Protein AF-A0A9Q7ABR0-F1 (afdb_monomer)

pLDDT: mean 86.95, std 14.8, range [49.41, 98.44]

Secondary structure (DSSP, 8-state):
-HHHHHHHHHHHTT-------PPPPPEEE---EEEEETTS-EEEEEEEEETTSS-EEEEEEETTEEEEEEEE--SSSEEEE-SSSEEEEEETTEEEEEEE-TTS-EEEEEEEEE--

InterPro domains:
  IPR018660 C-type lysozyme inhibitor [PF09864] (35-105)
  IPR036328 C-type lysozyme inhibitor superfamily [G3DSA:2.40.128.200] (30-114)
  IPR036328 C-type lysozyme inhibitor superfamily [SSF141488] (31-106)

Structure (mmCIF, N/CA/C/O backbone):
data_AF-A0A9Q7ABR0-F1
#
_entry.id   AF-A0A9Q7ABR0-F1
#
loop_
_atom_site.group_PDB
_atom_site.id
_atom_site.type_symbol
_atom_site.label_atom_id
_atom_site.label_alt_id
_atom_site.label_comp_id
_atom_site.label_asym_id
_atom_site.label_entity_id
_atom_site.label_seq_id
_atom_site.pdbx_PDB_ins_code
_atom_site.Cartn_x
_atom_site.Cartn_y
_atom_site.Cartn_z
_atom_site.occupancy
_atom_site.B_iso_or_equiv
_atom_site.auth_seq_id
_atom_site.auth_comp_id
_atom_site.auth_asym_id
_atom_site.auth_atom_id
_atom_site.pdbx_PDB_model_num
ATOM 1 N N . MET A 1 1 ? 54.822 35.575 4.581 1.00 54.91 1 MET A N 1
ATOM 2 C CA . MET A 1 1 ? 53.498 35.157 5.098 1.00 54.91 1 MET A CA 1
ATOM 3 C C . MET A 1 1 ? 52.339 35.405 4.124 1.00 54.91 1 MET A C 1
ATOM 5 O O . MET A 1 1 ? 51.399 34.632 4.157 1.00 54.91 1 MET A O 1
ATOM 9 N N . GLY A 1 2 ? 52.396 36.408 3.230 1.00 52.84 2 GLY A N 1
ATOM 10 C CA . GLY A 1 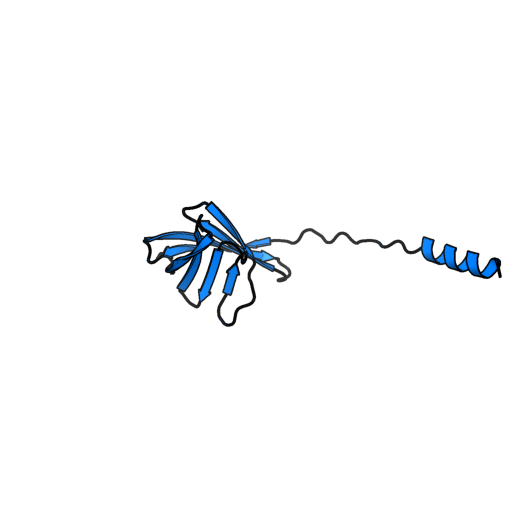2 ? 51.311 36.679 2.264 1.00 52.84 2 GLY A CA 1
ATOM 11 C C . GLY A 1 2 ? 51.236 35.745 1.043 1.00 52.84 2 GLY A C 1
ATOM 12 O O . GLY A 1 2 ? 50.145 35.457 0.570 1.00 52.84 2 GLY A O 1
ATOM 13 N N . LEU A 1 3 ? 52.367 35.211 0.561 1.00 50.31 3 LEU A N 1
ATOM 14 C CA . LEU A 1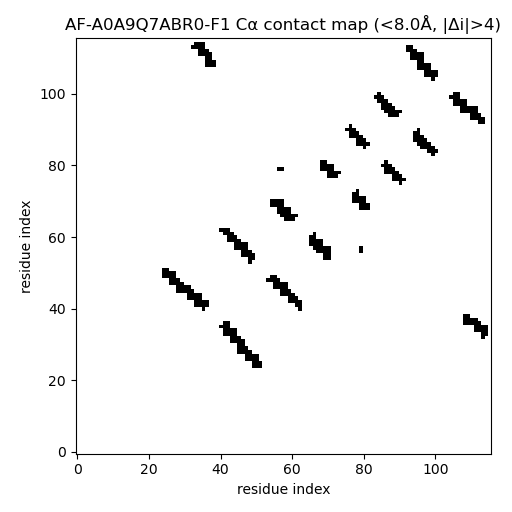 3 ? 52.402 34.384 -0.661 1.00 50.31 3 LEU A CA 1
ATOM 15 C C . LEU A 1 3 ? 51.795 32.975 -0.471 1.00 50.31 3 LEU A C 1
ATOM 17 O O . LEU A 1 3 ? 51.198 32.424 -1.389 1.00 50.31 3 LEU A O 1
ATOM 21 N N . VAL A 1 4 ? 51.909 32.409 0.738 1.00 55.03 4 VAL A N 1
ATOM 22 C CA . VAL A 1 4 ? 51.372 31.075 1.084 1.00 55.03 4 VAL A CA 1
ATOM 23 C C . VAL A 1 4 ? 49.840 31.098 1.180 1.00 55.03 4 VAL A C 1
ATOM 25 O O . VAL A 1 4 ? 49.186 30.116 0.843 1.00 55.03 4 VAL A O 1
ATOM 28 N N . LEU A 1 5 ? 49.256 32.241 1.563 1.00 49.41 5 LEU A N 1
ATOM 29 C CA . LEU A 1 5 ? 47.804 32.408 1.676 1.00 49.41 5 LEU A CA 1
ATOM 30 C C . LEU A 1 5 ? 47.111 32.491 0.302 1.00 49.41 5 LEU A C 1
ATOM 32 O O . LEU A 1 5 ? 45.990 32.017 0.146 1.00 49.41 5 LEU A O 1
ATOM 36 N N . ILE A 1 6 ? 47.786 33.057 -0.705 1.00 54.50 6 ILE A N 1
ATOM 37 C CA . ILE A 1 6 ? 47.234 33.227 -2.061 1.00 54.50 6 ILE A CA 1
ATOM 38 C C . ILE A 1 6 ? 47.203 31.887 -2.818 1.00 54.50 6 ILE A C 1
ATOM 40 O O . ILE A 1 6 ? 46.243 31.609 -3.532 1.00 54.50 6 ILE A O 1
ATOM 44 N N . LEU A 1 7 ? 48.192 31.011 -2.607 1.00 53.91 7 LEU A N 1
ATOM 45 C CA . LEU A 1 7 ? 48.220 29.675 -3.219 1.00 53.91 7 LEU A CA 1
ATOM 46 C C . LEU A 1 7 ? 47.112 28.747 -2.686 1.00 53.91 7 LEU A C 1
ATOM 48 O O . LEU A 1 7 ? 46.560 27.959 -3.451 1.00 53.91 7 LEU A O 1
ATOM 52 N N . ALA A 1 8 ? 46.728 28.878 -1.411 1.00 54.69 8 ALA A N 1
ATOM 53 C CA . ALA A 1 8 ? 45.635 28.099 -0.822 1.00 54.69 8 ALA A CA 1
ATOM 54 C C . ALA A 1 8 ? 44.247 28.494 -1.370 1.00 54.69 8 ALA A C 1
ATOM 56 O O . ALA A 1 8 ? 43.370 27.644 -1.508 1.00 54.69 8 ALA A O 1
ATOM 57 N N . LEU A 1 9 ? 44.054 29.767 -1.738 1.00 54.25 9 LEU A N 1
ATOM 58 C CA . LEU A 1 9 ? 42.790 30.267 -2.294 1.00 54.25 9 LEU A CA 1
ATOM 59 C C . LEU A 1 9 ? 42.586 29.877 -3.768 1.00 54.25 9 LEU A C 1
ATOM 61 O O . LEU A 1 9 ? 41.453 29.662 -4.191 1.00 54.25 9 LEU A O 1
ATOM 65 N N . ILE A 1 10 ? 43.664 29.721 -4.543 1.00 55.78 10 ILE A N 1
ATOM 66 C CA . ILE A 1 10 ? 43.587 29.307 -5.956 1.00 55.78 10 ILE A CA 1
ATOM 67 C C . ILE A 1 10 ? 43.218 27.817 -6.082 1.00 55.78 10 ILE A C 1
ATOM 69 O O . ILE A 1 10 ? 42.506 27.437 -7.011 1.00 55.78 10 ILE A O 1
ATOM 73 N N . GLY A 1 11 ? 43.617 26.978 -5.117 1.00 54.78 11 GLY A N 1
ATOM 74 C CA . GLY A 1 11 ? 43.260 25.553 -5.093 1.00 54.78 11 GLY A CA 1
ATOM 75 C C . GLY A 1 11 ? 41.761 25.282 -4.903 1.00 54.78 11 GLY A C 1
ATOM 76 O O . GLY A 1 11 ? 41.247 24.299 -5.432 1.00 54.78 11 GLY A O 1
ATOM 77 N N . LEU A 1 12 ? 41.036 26.173 -4.215 1.00 55.19 12 LEU A N 1
ATOM 78 C CA . LEU A 1 12 ? 39.599 26.013 -3.953 1.00 55.19 12 LEU A CA 1
ATOM 79 C C . LEU A 1 12 ? 38.712 26.368 -5.162 1.00 55.19 12 LEU A C 1
ATOM 81 O O . LEU A 1 12 ? 37.571 25.924 -5.237 1.00 55.19 12 LEU A O 1
ATOM 85 N N . ALA A 1 13 ? 39.224 27.147 -6.121 1.00 57.78 13 ALA A N 1
ATOM 86 C CA . ALA A 1 13 ? 38.446 27.646 -7.259 1.00 57.78 13 ALA A CA 1
ATOM 87 C C . ALA A 1 13 ? 38.332 26.654 -8.437 1.00 57.78 13 ALA A C 1
ATOM 89 O O . ALA A 1 13 ? 37.591 26.913 -9.386 1.00 57.78 13 ALA A O 1
ATOM 90 N N . LEU A 1 14 ? 39.049 25.523 -8.396 1.00 56.25 14 LEU A N 1
ATOM 91 C CA . LEU A 1 14 ? 39.057 24.518 -9.471 1.00 56.25 14 LEU A CA 1
ATOM 92 C C . LEU A 1 14 ? 38.271 23.243 -9.145 1.00 56.25 14 LEU A C 1
ATOM 94 O O . LEU A 1 14 ? 38.123 22.386 -10.016 1.00 56.25 14 LEU A O 1
ATOM 98 N N . PHE A 1 15 ? 37.707 23.122 -7.940 1.00 58.88 15 PHE A N 1
ATOM 99 C CA . PHE A 1 15 ? 36.814 22.013 -7.607 1.00 58.88 15 PHE A CA 1
ATOM 100 C C . PHE A 1 15 ? 35.427 22.263 -8.217 1.00 58.88 15 PHE A C 1
ATOM 102 O O . PHE A 1 15 ? 34.468 22.653 -7.555 1.00 58.88 15 PHE A O 1
ATOM 109 N N . ARG A 1 16 ? 35.320 22.061 -9.533 1.00 65.75 16 ARG A N 1
ATOM 110 C CA . ARG A 1 16 ? 34.033 21.886 -10.208 1.00 65.75 16 ARG A CA 1
ATOM 111 C C . ARG A 1 16 ? 33.446 20.569 -9.705 1.00 65.75 16 ARG A C 1
ATOM 113 O O . ARG A 1 16 ? 33.741 19.513 -10.253 1.00 65.75 16 ARG A O 1
ATOM 120 N N . VAL A 1 17 ? 32.631 20.625 -8.653 1.00 66.75 17 VAL A N 1
ATOM 121 C CA . VAL A 1 17 ? 31.711 19.532 -8.328 1.00 66.75 17 VAL A CA 1
ATOM 122 C C . VAL A 1 17 ? 30.741 19.433 -9.500 1.00 66.75 17 VAL A C 1
ATOM 124 O O . VAL A 1 17 ? 29.815 20.229 -9.642 1.00 66.75 17 VAL A O 1
ATOM 127 N N . THR A 1 18 ? 30.996 18.494 -10.403 1.00 67.25 18 THR A N 1
ATOM 128 C CA . THR A 1 18 ? 29.986 18.053 -11.353 1.00 67.25 18 THR A CA 1
ATOM 129 C C . THR A 1 18 ? 29.036 17.160 -10.573 1.00 67.25 18 THR A C 1
ATOM 131 O O . THR A 1 18 ? 29.323 15.982 -10.368 1.00 67.25 18 THR A O 1
ATOM 134 N N . VAL A 1 19 ? 27.924 17.725 -10.097 1.00 67.25 19 VAL A N 1
ATOM 135 C CA . VAL A 1 19 ? 26.750 16.910 -9.770 1.00 67.25 19 VAL A CA 1
ATOM 136 C C . VAL A 1 19 ? 26.319 16.279 -11.089 1.00 67.25 19 VAL A C 1
ATOM 138 O O . VAL A 1 19 ? 25.739 16.944 -11.947 1.00 67.25 19 VAL A O 1
ATOM 141 N N . GLY A 1 20 ? 26.712 15.024 -11.302 1.00 62.06 20 GLY A N 1
ATOM 142 C CA . GLY A 1 20 ? 26.148 14.215 -12.369 1.00 62.06 20 GLY A CA 1
ATOM 143 C C . GLY A 1 20 ? 24.671 14.049 -12.057 1.00 62.06 20 GLY A C 1
ATOM 144 O O . GLY A 1 20 ? 24.330 13.496 -11.019 1.00 62.06 20 GLY A O 1
ATOM 145 N N . GLY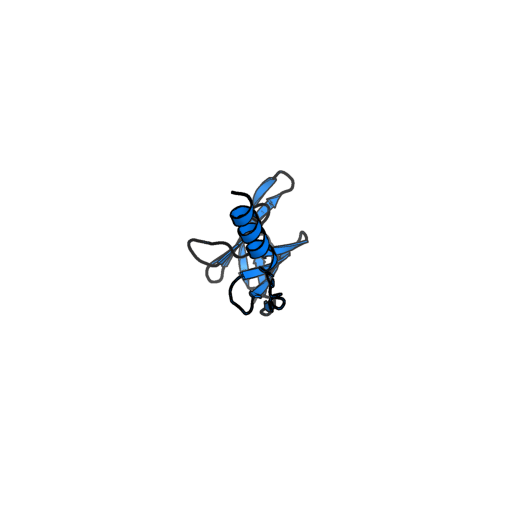 A 1 21 ? 23.798 14.599 -12.900 1.00 61.56 21 GLY A N 1
ATOM 146 C CA . GLY A 1 21 ? 22.370 14.347 -12.782 1.00 61.56 21 GLY A CA 1
ATOM 147 C C . GLY A 1 21 ? 22.124 12.869 -13.050 1.00 61.56 21 GLY A C 1
ATOM 148 O O . GLY A 1 21 ? 22.269 12.425 -14.188 1.00 61.56 21 GLY A O 1
ATOM 149 N N . GLU A 1 22 ? 21.806 12.105 -12.009 1.00 69.31 22 GLU A N 1
ATOM 150 C CA . GLU A 1 22 ? 21.305 10.744 -12.172 1.00 69.31 22 GLU A CA 1
ATOM 151 C C . GLU A 1 22 ? 20.022 10.790 -13.008 1.00 69.31 22 GLU A C 1
ATOM 153 O O . GLU A 1 22 ? 19.168 11.667 -12.836 1.00 69.31 22 GLU A O 1
ATOM 158 N N . ALA A 1 23 ? 19.917 9.877 -13.978 1.00 77.31 23 ALA A N 1
ATOM 159 C CA . ALA A 1 23 ? 18.694 9.714 -14.749 1.00 77.31 23 ALA A CA 1
ATOM 160 C C . ALA A 1 23 ? 17.522 9.456 -13.784 1.00 77.31 23 ALA A C 1
ATOM 162 O O . ALA A 1 23 ? 17.722 8.801 -12.757 1.00 77.31 23 ALA A O 1
ATOM 163 N N . PRO A 1 24 ? 16.306 9.950 -14.084 1.00 81.69 24 PRO A N 1
ATOM 164 C CA . PRO A 1 24 ? 15.164 9.724 -13.213 1.00 81.69 24 PRO A CA 1
ATOM 165 C C . PRO A 1 24 ? 14.960 8.217 -12.997 1.00 81.69 24 PRO A C 1
ATOM 167 O O . PRO A 1 24 ? 15.077 7.439 -13.953 1.00 81.69 24 PRO A O 1
ATOM 170 N N . PRO A 1 25 ? 14.658 7.791 -11.760 1.00 85.44 25 PRO A N 1
ATOM 171 C CA . PRO A 1 25 ? 14.532 6.380 -11.452 1.00 85.44 25 PRO A CA 1
ATOM 172 C C . PRO A 1 25 ? 13.370 5.776 -12.245 1.00 85.44 25 PRO A C 1
ATOM 174 O O . PRO A 1 25 ? 12.281 6.347 -12.342 1.00 85.44 25 PRO A O 1
ATOM 177 N N . THR A 1 26 ? 13.608 4.609 -12.839 1.00 94.94 26 THR A N 1
ATOM 178 C CA . THR A 1 26 ? 12.579 3.882 -13.590 1.00 94.94 26 THR A CA 1
ATOM 179 C C . THR A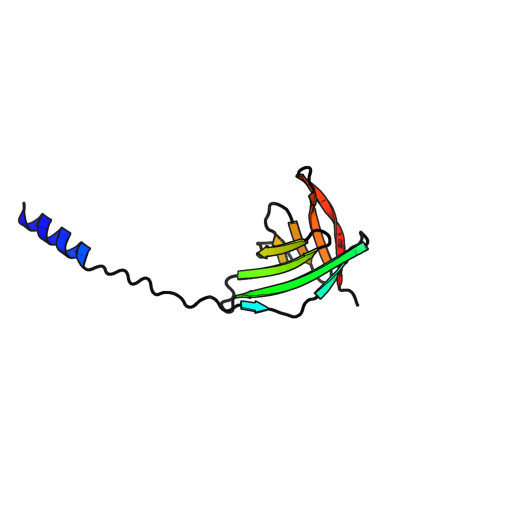 1 26 ? 11.685 3.123 -12.618 1.00 94.94 26 THR A C 1
ATOM 181 O O . THR A 1 26 ? 12.179 2.363 -11.788 1.00 94.94 26 THR A O 1
ATOM 184 N N . VAL A 1 27 ? 10.370 3.308 -12.731 1.00 95.44 27 VAL A N 1
ATOM 185 C CA . VAL A 1 27 ? 9.373 2.623 -11.900 1.00 95.44 27 VAL A CA 1
ATOM 186 C C . VAL A 1 27 ? 8.858 1.385 -12.629 1.00 95.44 27 VAL A C 1
ATOM 188 O O . VAL A 1 27 ? 8.442 1.458 -13.784 1.00 95.44 27 VAL A O 1
ATOM 191 N N . THR A 1 28 ? 8.833 0.260 -11.927 1.00 95.81 28 THR A N 1
ATOM 192 C CA . THR A 1 28 ? 8.191 -0.990 -12.348 1.00 95.81 28 THR A CA 1
ATOM 193 C C . THR A 1 28 ? 6.991 -1.265 -11.446 1.00 95.81 28 THR A C 1
ATOM 195 O O . THR A 1 28 ? 6.990 -0.871 -10.280 1.00 95.81 28 THR A O 1
ATOM 198 N N . GLY A 1 29 ? 5.943 -1.905 -11.965 1.00 95.38 29 GLY A N 1
ATOM 199 C CA . GLY A 1 29 ? 4.751 -2.220 -11.178 1.00 95.38 29 GLY A CA 1
ATOM 200 C C . GLY A 1 29 ? 3.980 -3.407 -11.732 1.00 95.38 29 GLY A C 1
ATOM 201 O O . GLY A 1 29 ? 3.978 -3.633 -12.941 1.00 95.38 29 GLY A O 1
ATOM 202 N N . GLY A 1 30 ? 3.340 -4.153 -10.833 1.00 95.19 30 GLY A N 1
ATOM 203 C CA . GLY A 1 30 ? 2.506 -5.308 -11.175 1.00 95.19 30 GLY A CA 1
ATOM 204 C C . GLY A 1 30 ? 1.086 -4.92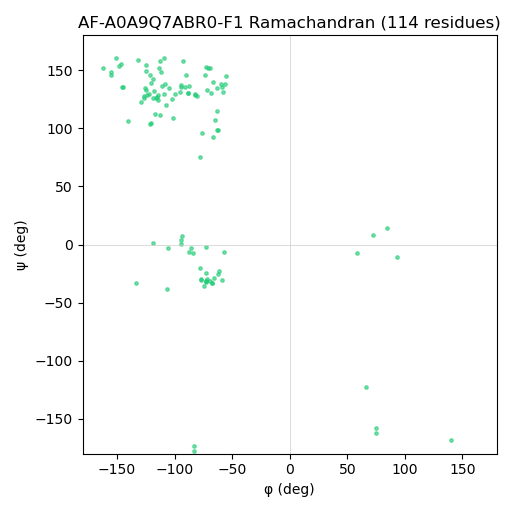3 -11.583 1.00 95.19 30 GLY A C 1
ATOM 205 O O . GLY A 1 30 ? 0.757 -3.739 -11.702 1.00 95.19 30 GLY A O 1
ATOM 206 N N . ASP A 1 31 ? 0.231 -5.922 -11.769 1.00 96.81 31 ASP A N 1
ATOM 207 C CA . ASP A 1 31 ? -1.209 -5.726 -11.934 1.00 96.81 31 ASP A CA 1
ATOM 208 C C . ASP A 1 31 ? -1.878 -5.335 -10.602 1.00 96.81 31 ASP A C 1
ATOM 210 O O . ASP A 1 31 ? -1.357 -5.647 -9.525 1.00 96.81 31 ASP A O 1
ATOM 214 N N . PRO A 1 32 ? -3.006 -4.605 -10.639 1.00 97.00 32 PRO A N 1
ATOM 215 C CA . PRO A 1 32 ? -3.784 -4.328 -9.439 1.00 97.00 32 PRO A CA 1
ATOM 216 C C . PRO A 1 32 ? -4.402 -5.614 -8.869 1.00 97.00 32 PRO A C 1
ATOM 218 O O . PRO A 1 32 ? -4.933 -6.440 -9.608 1.00 97.00 32 PRO A O 1
ATOM 221 N N . VAL A 1 33 ? -4.389 -5.742 -7.544 1.00 96.62 33 VAL A N 1
ATOM 222 C CA . VAL A 1 33 ? -4.976 -6.852 -6.785 1.00 96.62 33 VAL A CA 1
ATOM 223 C C . VAL A 1 33 ? -6.102 -6.304 -5.918 1.00 96.62 33 VAL A C 1
ATOM 225 O O . VAL A 1 33 ? -5.902 -5.353 -5.161 1.00 96.62 33 VAL A O 1
ATOM 228 N N . ALA A 1 34 ? -7.293 -6.883 -6.038 1.00 96.69 34 ALA A N 1
ATOM 229 C CA . ALA A 1 34 ? -8.438 -6.510 -5.219 1.00 96.69 34 ALA A CA 1
ATOM 230 C C . ALA A 1 34 ? -8.499 -7.377 -3.958 1.00 96.69 34 ALA A C 1
ATOM 232 O O . ALA A 1 34 ? -8.331 -8.594 -4.022 1.00 96.69 34 ALA A O 1
ATOM 233 N N . TYR A 1 35 ? -8.758 -6.737 -2.824 1.00 96.31 35 TYR A N 1
ATOM 234 C CA . TYR A 1 35 ? -8.897 -7.360 -1.519 1.00 96.31 35 TYR A CA 1
ATOM 235 C C . TYR A 1 35 ? -10.270 -7.059 -0.936 1.00 96.31 35 TYR A C 1
ATOM 237 O O . TYR A 1 35 ? -10.800 -5.957 -1.105 1.00 96.31 35 TYR A O 1
ATOM 245 N N . ARG A 1 36 ? -10.803 -8.028 -0.199 1.00 95.12 36 ARG A N 1
ATOM 246 C CA . ARG A 1 36 ? -11.999 -7.891 0.626 1.00 95.12 36 ARG A CA 1
ATOM 247 C C . ARG A 1 36 ? -11.624 -8.054 2.087 1.00 95.12 36 ARG A C 1
ATOM 249 O O . ARG A 1 36 ? -11.009 -9.057 2.447 1.00 95.12 36 ARG A O 1
ATOM 256 N N . CYS A 1 37 ? -11.974 -7.059 2.888 1.00 93.88 37 CYS A N 1
ATOM 257 C CA . CYS A 1 37 ? -11.712 -7.016 4.320 1.00 93.88 37 CYS A CA 1
ATOM 258 C C . CYS A 1 37 ? -12.890 -7.578 5.124 1.00 93.88 37 CYS A C 1
ATOM 260 O O . CYS A 1 37 ? -14.026 -7.603 4.639 1.00 93.88 37 CYS A O 1
ATOM 262 N N . ASP A 1 38 ? -12.626 -8.009 6.358 1.00 92.06 38 ASP A N 1
ATOM 263 C CA . ASP A 1 38 ? -13.639 -8.556 7.273 1.00 92.06 38 ASP A CA 1
ATOM 264 C C . ASP A 1 38 ? -14.773 -7.560 7.574 1.00 92.06 38 ASP A C 1
ATOM 266 O O . ASP A 1 38 ? -15.922 -7.956 7.769 1.00 92.06 38 ASP A O 1
ATOM 270 N N . ASN A 1 39 ? -14.477 -6.257 7.555 1.00 87.69 39 ASN A N 1
ATOM 271 C CA . ASN A 1 39 ? -15.472 -5.191 7.702 1.00 87.69 39 ASN A CA 1
ATOM 272 C C . ASN A 1 39 ? -16.371 -4.996 6.455 1.00 87.69 39 ASN A C 1
ATOM 274 O O . ASN A 1 39 ? -17.282 -4.172 6.477 1.00 87.69 39 ASN A O 1
ATOM 278 N N . GLY A 1 40 ? -16.141 -5.760 5.379 1.00 90.06 40 GLY A N 1
ATOM 279 C CA . GLY A 1 40 ? -16.903 -5.729 4.129 1.00 90.06 40 GLY A CA 1
ATOM 280 C C . GLY A 1 40 ? -16.335 -4.798 3.056 1.00 90.06 40 GLY A C 1
ATOM 281 O O . GLY A 1 40 ? -16.764 -4.884 1.896 1.00 90.06 40 GLY A O 1
ATOM 282 N N . ASP A 1 41 ? -15.358 -3.960 3.407 1.00 91.88 41 ASP A N 1
ATOM 283 C CA . ASP A 1 41 ? -14.757 -3.006 2.487 1.00 91.88 41 ASP A CA 1
ATOM 284 C C . ASP A 1 41 ? -13.887 -3.687 1.432 1.00 91.88 41 ASP A C 1
ATOM 286 O O . ASP A 1 41 ? -13.307 -4.762 1.628 1.00 91.88 41 ASP A O 1
ATOM 290 N N . ARG A 1 42 ? -13.797 -3.017 0.283 1.00 94.44 42 ARG A N 1
ATOM 291 C CA . ARG A 1 42 ? -12.960 -3.421 -0.840 1.00 94.44 42 ARG A CA 1
ATOM 292 C C . ARG A 1 42 ? -11.784 -2.466 -0.969 1.00 94.44 42 ARG A C 1
ATOM 294 O O . ARG A 1 42 ? -11.986 -1.257 -1.049 1.00 94.44 42 ARG A O 1
ATOM 301 N N . VAL A 1 43 ? -10.579 -3.017 -1.064 1.00 95.62 43 VAL A N 1
ATOM 302 C CA . VAL A 1 43 ? -9.344 -2.251 -1.271 1.00 95.62 43 VAL A CA 1
ATOM 303 C C . VAL A 1 43 ? -8.629 -2.781 -2.503 1.00 95.62 43 VAL A C 1
ATOM 305 O O . VAL A 1 43 ? -8.468 -3.988 -2.654 1.00 95.62 43 VAL A O 1
ATOM 308 N N . VAL A 1 44 ? -8.182 -1.896 -3.393 1.00 97.25 44 VAL A N 1
ATOM 309 C CA . VAL A 1 44 ? -7.369 -2.293 -4.555 1.00 97.25 44 VAL A CA 1
ATOM 310 C C . VAL A 1 44 ? -5.932 -1.853 -4.333 1.00 97.25 44 VAL A C 1
ATOM 312 O O . VAL A 1 44 ? -5.670 -0.662 -4.192 1.00 97.25 44 VAL A O 1
ATOM 315 N N . ALA A 1 45 ? -5.000 -2.801 -4.324 1.00 97.62 45 ALA A N 1
ATOM 316 C CA . ALA A 1 45 ? -3.580 -2.538 -4.153 1.00 97.62 45 ALA A CA 1
ATOM 317 C C . ALA A 1 45 ? -2.821 -2.747 -5.460 1.00 97.62 45 ALA A C 1
ATOM 319 O O . ALA A 1 45 ? -3.037 -3.724 -6.172 1.00 97.62 45 ALA A O 1
ATOM 320 N N . ARG A 1 46 ? -1.878 -1.858 -5.761 1.00 98.12 46 ARG A N 1
ATOM 321 C CA . ARG A 1 46 ? -0.913 -2.048 -6.842 1.00 98.12 46 ARG A CA 1
ATOM 322 C C . ARG A 1 46 ? 0.492 -1.818 -6.317 1.00 98.12 46 ARG A C 1
ATOM 324 O O . ARG A 1 46 ? 0.792 -0.751 -5.781 1.00 98.12 46 ARG A O 1
ATOM 331 N N . TYR A 1 47 ? 1.333 -2.831 -6.466 1.00 97.88 47 TYR A N 1
ATOM 332 C CA . TYR A 1 47 ? 2.690 -2.848 -5.933 1.00 97.88 47 TYR A CA 1
ATOM 333 C C . TYR A 1 47 ? 3.689 -2.381 -6.984 1.00 97.88 47 TYR A C 1
ATOM 335 O O . TYR A 1 47 ? 3.615 -2.782 -8.149 1.00 97.88 47 TYR A O 1
ATOM 343 N N . TYR A 1 48 ? 4.626 -1.549 -6.546 1.00 98.25 48 TYR A N 1
ATOM 344 C CA . TYR A 1 48 ? 5.658 -0.950 -7.375 1.00 98.25 48 TYR A CA 1
ATOM 345 C C . TYR A 1 48 ? 7.035 -1.096 -6.735 1.00 98.25 48 TYR A C 1
ATOM 347 O O . TYR A 1 48 ? 7.179 -1.257 -5.518 1.00 98.25 48 TYR A O 1
ATOM 355 N N . GLY A 1 49 ? 8.056 -0.990 -7.574 1.00 97.56 49 GLY A N 1
ATOM 356 C CA . GLY A 1 49 ? 9.444 -0.875 -7.160 1.00 97.56 49 GLY A CA 1
ATOM 357 C C . GLY A 1 49 ? 10.242 -0.032 -8.142 1.00 97.56 49 GLY A C 1
ATOM 358 O O . GLY A 1 49 ? 9.901 0.059 -9.326 1.00 97.56 49 GLY A O 1
ATOM 359 N N . LEU A 1 50 ? 11.310 0.585 -7.656 1.00 96.19 50 LEU A N 1
ATOM 360 C CA . LEU A 1 50 ? 12.313 1.180 -8.531 1.00 96.19 50 LEU A CA 1
ATOM 361 C C . LEU A 1 50 ? 13.154 0.078 -9.177 1.00 96.19 50 LEU A C 1
ATOM 363 O O . LEU A 1 50 ? 13.406 -0.961 -8.570 1.00 96.19 50 LEU A O 1
ATOM 367 N N . ALA A 1 51 ? 13.574 0.295 -10.423 1.00 92.62 51 ALA A N 1
ATOM 368 C CA . ALA A 1 51 ? 14.330 -0.688 -11.201 1.00 92.62 51 ALA A CA 1
ATOM 369 C C . ALA A 1 51 ? 15.686 -1.053 -10.568 1.00 92.62 51 ALA A C 1
ATOM 371 O O . ALA A 1 51 ? 16.219 -2.125 -10.840 1.00 92.62 51 ALA A O 1
ATOM 372 N N . ASP A 1 52 ? 16.227 -0.179 -9.719 1.00 92.62 52 ASP A N 1
ATOM 373 C CA . ASP A 1 52 ? 17.450 -0.401 -8.943 1.00 92.62 52 ASP A CA 1
ATOM 374 C C . ASP A 1 52 ? 17.209 -1.129 -7.603 1.00 92.62 52 ASP A C 1
ATOM 376 O O . ASP A 1 52 ? 18.162 -1.417 -6.882 1.00 92.62 52 ASP A O 1
ATOM 380 N N . GLY A 1 53 ? 15.951 -1.431 -7.258 1.00 91.88 53 GLY A N 1
ATOM 381 C CA . GLY A 1 53 ? 15.563 -2.106 -6.017 1.00 91.88 53 GLY A CA 1
ATOM 382 C C . GLY A 1 53 ? 15.676 -1.250 -4.752 1.00 91.88 53 GLY A C 1
ATOM 383 O O . GLY A 1 53 ? 15.517 -1.776 -3.653 1.00 91.88 53 GLY A O 1
ATOM 384 N N . SER A 1 54 ? 15.946 0.053 -4.872 1.00 93.38 54 SER A N 1
ATOM 385 C CA . SER A 1 54 ? 16.174 0.936 -3.718 1.00 93.38 54 SER A CA 1
ATOM 386 C C . SER A 1 54 ? 14.902 1.270 -2.933 1.00 93.38 54 SER A C 1
ATOM 388 O O . SER A 1 54 ? 14.966 1.578 -1.742 1.00 93.38 54 SER A O 1
ATOM 390 N N . LEU A 1 55 ? 13.738 1.202 -3.585 1.00 95.38 55 LEU A N 1
ATOM 391 C CA . LEU A 1 55 ? 12.448 1.520 -2.988 1.00 95.38 55 LEU A CA 1
ATOM 392 C C . LEU A 1 55 ? 11.358 0.606 -3.538 1.00 95.38 55 LEU A C 1
ATOM 394 O 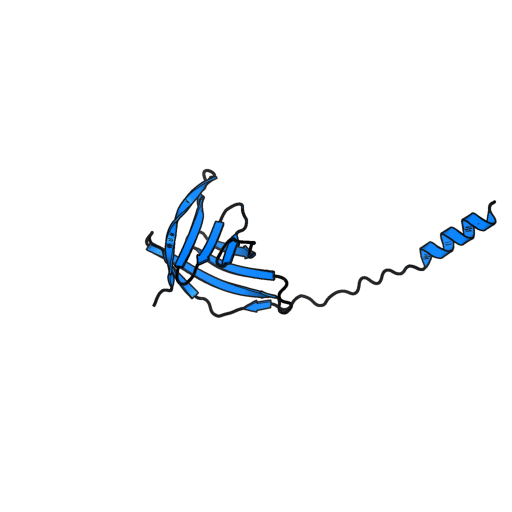O . LEU A 1 55 ? 11.212 0.436 -4.750 1.00 95.38 55 LEU A O 1
ATOM 398 N N . HIS A 1 56 ? 10.529 0.116 -2.624 1.00 97.88 56 HIS A N 1
ATOM 399 C CA . HIS A 1 56 ? 9.260 -0.530 -2.915 1.00 97.88 56 HIS A CA 1
ATOM 400 C C . HIS A 1 56 ? 8.136 0.272 -2.274 1.00 97.88 56 HIS A C 1
ATOM 402 O O . HIS A 1 56 ? 8.278 0.797 -1.168 1.00 97.88 56 HIS A O 1
ATOM 408 N N . PHE A 1 57 ? 7.006 0.365 -2.959 1.00 98.25 57 PHE A N 1
ATOM 409 C CA . PHE A 1 57 ? 5.839 1.075 -2.456 1.00 98.25 57 PHE A CA 1
ATOM 410 C C . PHE A 1 57 ? 4.563 0.464 -3.015 1.00 98.25 57 PHE A C 1
ATOM 412 O O . PHE A 1 57 ? 4.568 -0.235 -4.029 1.00 98.25 57 PHE A O 1
ATOM 419 N N . VAL A 1 58 ? 3.453 0.730 -2.344 1.00 98.44 58 VAL A N 1
ATOM 420 C CA . VAL A 1 58 ? 2.130 0.292 -2.774 1.00 98.44 58 VAL A CA 1
ATOM 421 C C . VAL A 1 58 ? 1.242 1.508 -2.971 1.00 98.44 58 VAL A C 1
ATOM 423 O O . VAL A 1 58 ? 1.280 2.447 -2.176 1.00 98.44 58 VAL A O 1
ATOM 426 N N . ARG A 1 59 ? 0.447 1.494 -4.039 1.00 98.06 59 ARG A N 1
ATOM 427 C CA . ARG A 1 59 ? -0.668 2.420 -4.218 1.00 98.06 59 ARG A CA 1
ATOM 428 C C . ARG A 1 59 ? -1.965 1.694 -3.893 1.00 98.06 59 ARG A C 1
ATOM 430 O O . ARG A 1 59 ? -2.225 0.638 -4.465 1.00 98.06 59 ARG A O 1
ATOM 437 N N . LEU A 1 60 ? -2.748 2.257 -2.986 1.00 97.19 60 LEU A N 1
ATOM 438 C CA . LEU A 1 60 ? -3.969 1.676 -2.450 1.00 97.19 60 LEU A CA 1
ATOM 439 C C . LEU A 1 60 ? -5.159 2.567 -2.796 1.00 97.19 60 LEU A C 1
ATOM 441 O O . LEU A 1 60 ? -5.108 3.773 -2.559 1.00 97.19 60 LEU A O 1
ATOM 445 N N . SER A 1 61 ? -6.224 1.957 -3.305 1.00 96.19 61 SER A N 1
ATOM 446 C CA . SER A 1 61 ? -7.533 2.575 -3.500 1.00 96.19 61 SER A CA 1
ATOM 447 C C . SER A 1 61 ? -8.456 2.126 -2.371 1.00 96.19 61 SER A C 1
ATOM 449 O O . SER A 1 61 ? -8.818 0.948 -2.309 1.00 96.19 61 SER A O 1
ATOM 451 N N . PHE A 1 62 ? -8.771 3.043 -1.456 1.00 88.62 62 PHE A N 1
ATOM 452 C CA . PHE A 1 62 ? -9.598 2.821 -0.269 1.00 88.62 62 PHE A CA 1
ATOM 453 C C . PHE A 1 62 ? -10.966 3.509 -0.394 1.00 88.62 62 PHE A C 1
ATOM 455 O O . PHE A 1 62 ? -11.082 4.515 -1.099 1.00 88.62 62 PHE A O 1
ATOM 462 N N . PRO A 1 63 ? -11.968 3.085 0.402 1.00 81.19 63 PRO A N 1
ATOM 463 C CA . PRO A 1 63 ? -13.242 3.799 0.554 1.00 81.19 63 PRO A CA 1
ATOM 464 C C . PRO A 1 63 ? -13.141 5.263 1.038 1.00 81.19 63 PRO A C 1
ATOM 466 O O . PRO A 1 63 ? -14.148 5.962 1.050 1.00 81.19 63 PRO A O 1
ATOM 469 N N . GLY A 1 64 ? -11.953 5.748 1.418 1.00 78.56 64 GLY A N 1
ATOM 470 C CA . GLY A 1 64 ? -11.700 7.132 1.844 1.00 78.56 64 GLY A CA 1
ATOM 471 C C . GLY A 1 64 ? -10.694 7.903 0.983 1.00 78.56 64 GLY A C 1
ATOM 472 O O . GLY A 1 64 ? -10.407 9.060 1.282 1.00 78.56 64 GLY A O 1
ATOM 473 N N . GLY A 1 65 ? -10.146 7.292 -0.074 1.00 90.44 65 GLY A N 1
ATOM 474 C CA . GLY A 1 65 ? -9.177 7.944 -0.953 1.00 90.44 65 GLY A CA 1
ATOM 475 C C . GLY A 1 65 ? -8.036 7.041 -1.409 1.00 90.44 65 GLY A C 1
ATOM 476 O O . GLY A 1 65 ? -8.053 5.824 -1.247 1.00 90.44 65 GLY A O 1
ATOM 477 N N . GLU A 1 66 ? -7.030 7.668 -2.006 1.00 95.25 66 GLU A N 1
ATOM 478 C CA . GLU A 1 66 ? -5.856 6.993 -2.547 1.00 95.25 66 GLU A CA 1
ATOM 479 C C . GLU A 1 66 ? -4.653 7.212 -1.631 1.00 95.25 66 GLU A C 1
ATOM 481 O O . GLU A 1 66 ? -4.365 8.343 -1.232 1.00 95.25 66 GLU A O 1
ATOM 486 N N . TYR A 1 67 ? -3.912 6.144 -1.350 1.00 95.69 67 TYR A N 1
ATOM 487 C CA . TYR A 1 67 ? -2.715 6.195 -0.516 1.00 95.69 67 TYR A CA 1
ATOM 488 C C . TYR A 1 67 ? -1.529 5.603 -1.263 1.00 95.69 67 TYR A C 1
ATOM 490 O O . TYR A 1 67 ? -1.629 4.523 -1.837 1.00 95.69 67 TYR A O 1
ATOM 498 N N . THR A 1 68 ? -0.389 6.286 -1.218 1.00 97.12 68 THR A N 1
ATOM 499 C CA . THR A 1 68 ? 0.889 5.744 -1.686 1.00 97.12 68 THR A CA 1
ATOM 500 C C . THR A 1 68 ? 1.782 5.559 -0.473 1.00 97.12 68 THR A C 1
ATOM 502 O O . THR A 1 68 ? 2.178 6.543 0.149 1.00 97.12 68 THR A O 1
ATOM 505 N N . LEU A 1 69 ? 2.068 4.307 -0.121 1.00 98.12 69 LEU A N 1
ATOM 506 C CA . LEU A 1 69 ? 2.790 3.957 1.098 1.00 98.12 69 LEU A CA 1
ATOM 507 C C . LEU A 1 69 ? 4.141 3.318 0.754 1.00 98.12 69 LEU A C 1
ATOM 509 O O . LEU A 1 69 ? 4.162 2.332 0.005 1.00 98.12 69 LEU A O 1
ATOM 513 N N . PRO A 1 70 ? 5.263 3.824 1.294 1.00 98.12 70 PRO A N 1
ATOM 514 C CA . PRO A 1 70 ? 6.551 3.155 1.164 1.00 98.12 70 PRO A CA 1
ATOM 515 C C . PRO A 1 70 ? 6.566 1.857 1.975 1.00 98.12 70 PRO A C 1
ATOM 517 O O . PRO A 1 70 ? 5.872 1.728 2.987 1.00 98.12 70 PRO A O 1
ATOM 520 N N . GLN A 1 71 ? 7.375 0.893 1.540 1.00 98.25 71 GLN A N 1
ATOM 521 C CA . GLN A 1 71 ? 7.674 -0.286 2.342 1.00 98.25 71 GLN A CA 1
ATOM 522 C C . GLN A 1 71 ? 8.580 0.102 3.514 1.00 98.25 71 GLN A C 1
ATOM 524 O O . GLN A 1 71 ? 9.595 0.769 3.330 1.00 98.25 71 GLN A O 1
ATOM 529 N N . LEU A 1 72 ? 8.234 -0.362 4.711 1.00 97.62 72 LEU A N 1
ATOM 530 C CA . LEU A 1 72 ? 9.025 -0.212 5.925 1.00 97.62 72 LEU A CA 1
ATOM 531 C C . LEU A 1 72 ? 9.554 -1.570 6.393 1.00 97.62 72 LEU A C 1
ATOM 533 O O . LEU A 1 72 ? 8.994 -2.629 6.087 1.00 97.62 72 LEU A O 1
ATOM 537 N N . LEU A 1 73 ? 10.630 -1.530 7.181 1.00 95.88 73 LEU A N 1
ATOM 538 C CA . LEU A 1 73 ? 11.190 -2.722 7.808 1.00 95.88 73 LEU A CA 1
ATOM 539 C C . LEU A 1 73 ? 10.146 -3.384 8.719 1.00 95.88 73 LEU A C 1
ATOM 541 O O . LEU A 1 73 ? 9.425 -2.719 9.467 1.00 95.88 73 LEU A O 1
ATOM 545 N N . SER A 1 74 ? 10.072 -4.713 8.671 1.00 95.31 74 SER A N 1
ATOM 546 C CA . SER A 1 74 ? 9.150 -5.484 9.501 1.00 95.31 74 SER A CA 1
ATOM 547 C C . SER A 1 74 ? 9.752 -6.829 9.896 1.00 95.31 74 SER A C 1
ATOM 549 O O . SER A 1 74 ? 10.629 -7.346 9.209 1.00 95.31 74 SER A O 1
ATOM 551 N N . ALA A 1 75 ? 9.287 -7.393 11.013 1.00 90.75 75 ALA A N 1
ATOM 552 C CA . ALA A 1 75 ? 9.772 -8.686 11.499 1.00 90.75 75 ALA A CA 1
ATOM 553 C C . ALA A 1 75 ? 9.379 -9.855 10.577 1.00 90.75 75 ALA A C 1
ATOM 555 O O . ALA A 1 75 ? 10.115 -10.830 10.463 1.00 90.75 75 ALA A O 1
ATOM 556 N N . SER A 1 76 ? 8.212 -9.771 9.933 1.00 93.06 76 SER A N 1
ATOM 557 C CA . SER A 1 76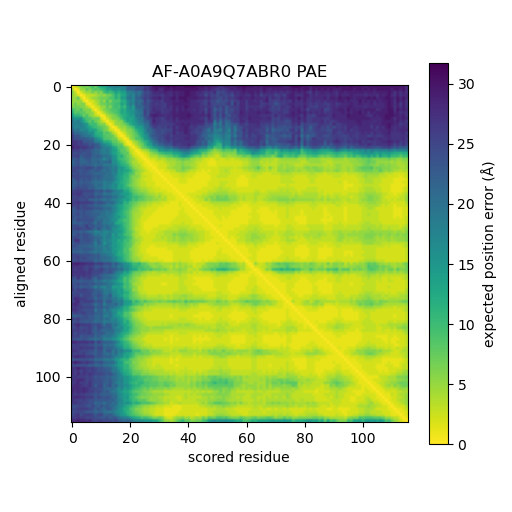 ? 7.749 -10.759 8.961 1.00 93.06 76 SER A CA 1
ATOM 558 C C . SER A 1 76 ? 6.762 -10.145 7.977 1.00 93.06 76 SER A C 1
ATOM 560 O O . SER A 1 76 ? 5.954 -9.287 8.342 1.00 93.06 76 SER A O 1
ATOM 562 N N . GLY A 1 77 ? 6.804 -10.629 6.737 1.00 95.19 77 GLY A N 1
ATOM 563 C CA . GLY A 1 77 ? 5.969 -10.116 5.658 1.00 95.19 77 GLY A CA 1
ATOM 564 C C . GLY A 1 77 ? 6.441 -8.763 5.123 1.00 95.19 77 GLY A C 1
ATOM 565 O O . GLY A 1 77 ? 7.583 -8.353 5.334 1.00 95.19 77 GLY A O 1
ATOM 566 N N . ALA A 1 78 ? 5.548 -8.078 4.413 1.00 97.19 78 ALA A N 1
ATOM 567 C CA . ALA A 1 78 ? 5.813 -6.772 3.820 1.00 97.19 78 ALA A CA 1
ATOM 568 C C . ALA A 1 78 ? 4.878 -5.728 4.436 1.00 97.19 78 ALA A C 1
ATOM 570 O O . ALA A 1 78 ? 3.661 -5.785 4.249 1.00 97.19 78 ALA A O 1
ATOM 571 N N . ARG A 1 79 ? 5.447 -4.790 5.200 1.00 98.12 79 ARG A N 1
ATOM 572 C CA . ARG A 1 79 ? 4.711 -3.690 5.829 1.00 98.12 79 ARG A CA 1
ATOM 573 C C . ARG A 1 79 ? 4.882 -2.427 5.002 1.00 98.12 79 ARG A C 1
ATOM 575 O O . ARG A 1 79 ? 6.008 -2.041 4.715 1.00 98.12 79 ARG A O 1
ATOM 582 N N . TYR A 1 80 ? 3.780 -1.771 4.681 1.00 98.19 80 TYR A N 1
ATOM 583 C CA . TYR A 1 80 ? 3.751 -0.486 4.000 1.00 98.19 80 TYR A CA 1
ATOM 584 C C . TYR A 1 80 ? 3.003 0.512 4.875 1.00 98.19 80 TYR A C 1
ATOM 586 O O . TYR A 1 80 ? 1.922 0.201 5.375 1.00 98.19 80 TYR A O 1
ATOM 594 N N . SER A 1 81 ? 3.584 1.681 5.124 1.00 97.56 81 SER A N 1
ATOM 595 C CA . SER A 1 81 ? 2.965 2.680 5.997 1.00 97.56 81 SER A CA 1
ATOM 596 C C . SER A 1 81 ? 3.574 4.060 5.795 1.00 97.56 81 SER A C 1
ATOM 598 O O . SER A 1 81 ? 4.745 4.175 5.447 1.00 97.56 81 SER A O 1
ATOM 600 N N . ASP A 1 82 ? 2.779 5.098 6.050 1.00 95.50 82 ASP A N 1
ATOM 601 C CA . ASP A 1 82 ? 3.259 6.472 6.228 1.00 95.50 82 ASP A CA 1
ATOM 602 C C . ASP A 1 82 ? 3.502 6.820 7.710 1.00 95.50 82 ASP A C 1
ATOM 604 O O . ASP 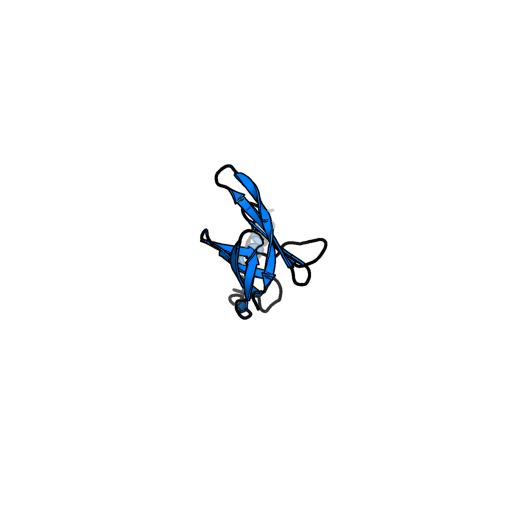A 1 82 ? 3.738 7.979 8.036 1.00 95.50 82 ASP A O 1
ATOM 608 N N . GLU A 1 83 ? 3.396 5.824 8.601 1.00 93.25 83 GLU A N 1
ATOM 609 C CA . GLU A 1 83 ? 3.506 5.883 10.071 1.00 93.25 83 GLU A CA 1
ATOM 610 C C . GLU A 1 83 ? 2.507 6.815 10.778 1.00 93.25 83 GLU A C 1
ATOM 612 O O . GLU A 1 83 ? 2.398 6.797 12.004 1.00 93.25 83 GLU A O 1
ATOM 617 N N . ALA A 1 84 ? 1.737 7.595 10.022 1.00 92.38 84 ALA A N 1
ATOM 618 C CA . ALA A 1 84 ? 0.860 8.628 10.543 1.00 92.38 84 ALA A CA 1
ATOM 619 C C . ALA A 1 84 ? -0.618 8.244 10.466 1.00 92.38 84 ALA A C 1
ATOM 621 O O . ALA A 1 84 ? -1.382 8.607 11.363 1.00 92.38 84 ALA A O 1
ATOM 622 N N . ARG A 1 85 ? -1.033 7.573 9.384 1.00 92.56 85 ARG A N 1
ATOM 623 C CA . ARG A 1 85 ? -2.451 7.407 9.035 1.00 92.56 85 ARG A CA 1
ATOM 624 C C . ARG A 1 85 ? -2.834 5.995 8.645 1.00 92.56 85 ARG A C 1
ATOM 626 O O . ARG A 1 85 ? -3.980 5.627 8.872 1.00 92.56 85 ARG A O 1
ATOM 633 N N . LEU A 1 86 ? -1.940 5.234 8.019 1.00 95.19 86 LEU A N 1
ATOM 634 C CA . LEU A 1 86 ? -2.315 3.942 7.447 1.00 95.19 86 LEU A CA 1
ATOM 635 C C . LEU A 1 86 ? -1.182 2.926 7.548 1.00 95.19 86 LEU A C 1
ATOM 637 O O . LEU A 1 86 ? -0.028 3.220 7.227 1.00 95.19 86 LEU A O 1
ATOM 641 N N . VAL A 1 87 ? -1.530 1.710 7.951 1.00 96.56 87 VAL A N 1
ATOM 642 C CA . VAL A 1 87 ? -0.674 0.526 7.920 1.00 96.56 87 VAL A CA 1
ATOM 643 C C . VAL A 1 87 ? -1.325 -0.506 7.007 1.00 96.56 87 VAL A C 1
ATOM 645 O O . VAL A 1 87 ? -2.476 -0.880 7.200 1.00 96.56 87 VAL A O 1
ATOM 648 N N . TRP A 1 88 ? -0.564 -0.980 6.025 1.00 97.50 88 TRP A N 1
ATOM 649 C CA . TRP A 1 88 ? -0.915 -2.070 5.119 1.00 97.50 88 TRP A CA 1
ATOM 650 C C . TRP A 1 88 ? 0.139 -3.168 5.258 1.00 97.50 88 TRP A C 1
ATOM 652 O O . TRP A 1 88 ? 1.271 -3.011 4.794 1.00 97.50 88 TRP A O 1
ATOM 662 N N . TRP A 1 89 ? -0.184 -4.262 5.950 1.00 97.69 89 TRP A N 1
ATOM 663 C CA . TRP A 1 89 ? 0.793 -5.295 6.301 1.00 97.69 89 TRP A CA 1
ATOM 664 C C . TRP A 1 89 ? 0.421 -6.658 5.727 1.00 97.69 89 TRP A C 1
ATOM 666 O O . TRP A 1 89 ? -0.441 -7.361 6.248 1.00 97.69 89 TRP A O 1
ATOM 676 N N . VAL A 1 90 ? 1.129 -7.044 4.668 1.00 97.38 90 VAL A N 1
ATOM 677 C CA . VAL A 1 90 ? 0.955 -8.319 3.968 1.00 97.38 90 VAL A CA 1
ATOM 678 C C . VAL A 1 90 ? 1.701 -9.429 4.703 1.00 97.38 90 VAL A C 1
ATOM 680 O O . VAL A 1 90 ? 2.904 -9.303 4.961 1.00 97.38 90 VAL A O 1
ATOM 683 N N . LYS A 1 91 ? 1.012 -10.534 4.999 1.00 94.44 91 LYS A N 1
ATOM 684 C CA . LYS A 1 91 ? 1.574 -11.757 5.584 1.00 94.44 91 LYS A CA 1
ATOM 685 C C . LYS A 1 91 ? 0.931 -12.984 4.939 1.00 94.44 91 LYS A C 1
ATOM 687 O O . LYS A 1 91 ? -0.201 -13.325 5.252 1.00 94.44 91 LYS A O 1
ATOM 692 N N . GLY A 1 92 ? 1.680 -13.671 4.076 1.00 90.94 92 GLY A N 1
ATOM 693 C CA . GLY A 1 92 ? 1.147 -14.816 3.335 1.00 90.94 92 GLY A CA 1
ATOM 694 C C . GLY A 1 92 ? 0.060 -14.373 2.356 1.00 90.94 92 GLY A C 1
ATOM 695 O O . GLY A 1 92 ? 0.315 -13.525 1.504 1.00 90.94 92 GLY A O 1
ATOM 696 N N . ASP A 1 93 ? -1.129 -14.946 2.497 1.00 89.31 93 ASP A N 1
ATOM 697 C CA . ASP A 1 93 ? -2.343 -14.668 1.724 1.00 89.31 93 ASP A CA 1
ATOM 698 C C . ASP A 1 93 ? -3.281 -13.640 2.388 1.00 89.31 93 ASP A C 1
ATOM 700 O O . ASP A 1 93 ? -4.317 -13.284 1.822 1.00 89.31 93 ASP A O 1
ATOM 704 N N . GLU A 1 94 ? -2.902 -13.122 3.558 1.00 94.38 94 GLU A N 1
ATOM 705 C CA . GLU A 1 94 ? -3.679 -12.147 4.318 1.00 94.38 94 GLU A CA 1
ATOM 706 C C . GLU A 1 94 ? -2.985 -10.785 4.389 1.00 94.38 94 GLU A C 1
ATOM 708 O O . GLU A 1 94 ? -1.754 -10.655 4.378 1.00 94.38 94 GLU A O 1
ATOM 713 N N . VAL A 1 95 ? -3.798 -9.742 4.514 1.00 97.12 95 VAL A N 1
ATOM 714 C CA . VAL A 1 95 ? -3.353 -8.377 4.770 1.00 97.12 95 VAL A CA 1
ATOM 715 C C . VAL A 1 95 ? -4.037 -7.862 6.022 1.00 97.12 95 VAL A C 1
ATOM 717 O O . VAL A 1 95 ? -5.258 -7.898 6.115 1.00 97.12 95 VAL A O 1
ATOM 720 N N . ARG A 1 96 ? -3.259 -7.336 6.967 1.00 96.00 96 ARG A N 1
ATOM 721 C CA . ARG A 1 96 ? -3.804 -6.547 8.075 1.00 96.00 96 ARG A CA 1
ATOM 722 C C . ARG A 1 96 ? -3.762 -5.068 7.750 1.00 96.00 96 ARG A C 1
ATOM 724 O O . ARG A 1 96 ? -2.750 -4.575 7.240 1.00 96.00 96 ARG A O 1
ATOM 731 N N . VAL A 1 97 ? -4.862 -4.389 8.054 1.00 95.44 97 VAL A N 1
ATOM 732 C CA . VAL A 1 97 ? -5.049 -2.973 7.758 1.00 95.44 97 VAL A CA 1
ATOM 733 C C . VAL A 1 97 ? -5.441 -2.234 9.024 1.00 95.44 97 VAL A C 1
ATOM 735 O O . VAL A 1 97 ? -6.412 -2.586 9.690 1.00 95.44 97 VAL A O 1
ATOM 738 N N . GLU A 1 98 ? -4.679 -1.192 9.332 1.00 94.31 98 GLU A N 1
ATOM 739 C CA . GLU A 1 98 ? -4.961 -0.288 10.442 1.00 94.31 98 GLU A CA 1
ATOM 740 C C . GLU A 1 98 ? -4.969 1.137 9.902 1.00 94.31 98 GLU A C 1
ATOM 742 O O . GLU A 1 98 ? -4.013 1.555 9.245 1.00 94.31 98 GLU A O 1
ATOM 747 N N . SER A 1 99 ? -6.028 1.894 10.173 1.00 93.38 99 SER A N 1
ATOM 748 C CA . SER A 1 99 ? -6.138 3.292 9.757 1.00 93.38 99 SER A CA 1
ATOM 749 C C . SER A 1 99 ? -6.422 4.193 10.943 1.00 93.38 99 SER A C 1
ATOM 751 O O . SER A 1 99 ? -7.137 3.803 11.862 1.00 93.38 99 SER A O 1
ATOM 753 N N . ARG A 1 100 ? -5.943 5.427 10.879 1.00 92.19 100 ARG A N 1
ATOM 754 C CA . ARG A 1 100 ? -6.253 6.455 11.862 1.00 92.19 100 ARG A CA 1
ATOM 755 C C . ARG A 1 100 ? -7.526 7.205 11.471 1.00 92.19 100 ARG A C 1
ATOM 757 O O . ARG A 1 100 ? -7.646 7.618 10.318 1.00 92.19 100 ARG A O 1
ATOM 764 N N . ASP A 1 101 ? -8.468 7.349 12.395 1.00 88.50 101 ASP A N 1
ATOM 765 C CA . ASP A 1 101 ? -9.705 8.098 12.162 1.00 88.50 101 ASP A CA 1
ATOM 766 C C . ASP A 1 101 ? -9.529 9.617 12.359 1.00 88.50 101 ASP A C 1
ATOM 768 O O . ASP A 1 101 ? -8.424 10.111 12.598 1.00 88.50 101 ASP A O 1
ATOM 772 N N . GLU A 1 102 ? -10.623 10.371 12.209 1.00 87.12 102 GLU A N 1
ATOM 773 C CA . GLU A 1 102 ? -10.632 11.837 12.330 1.00 87.12 102 GLU A CA 1
ATOM 774 C C . GLU A 1 102 ? -10.240 12.328 13.733 1.00 87.12 102 GLU A C 1
ATOM 776 O O . GLU A 1 102 ? -9.718 13.434 13.879 1.00 87.12 102 GLU A O 1
ATOM 781 N N . GLU A 1 103 ? -10.445 11.498 14.756 1.00 90.19 103 GLU A N 1
ATOM 782 C CA . GLU A 1 103 ? -10.116 11.781 16.156 1.00 90.19 103 GLU A CA 1
ATOM 783 C C . GLU A 1 103 ? -8.666 11.393 16.485 1.00 90.19 103 GLU A C 1
ATOM 785 O O . GLU A 1 103 ? -8.138 11.724 17.549 1.00 90.19 103 GLU A O 1
ATOM 790 N N . GLY A 1 104 ? -7.974 10.752 15.541 1.00 89.62 104 GLY A N 1
ATOM 791 C CA . GLY A 1 104 ? -6.603 10.312 15.717 1.00 89.62 104 GLY A CA 1
ATOM 792 C C . GLY A 1 104 ? -6.491 8.951 16.406 1.00 89.62 104 GLY A C 1
ATOM 793 O O . GLY A 1 104 ? -5.385 8.603 16.837 1.00 89.62 104 GLY A O 1
ATOM 794 N N . GLU A 1 105 ? -7.572 8.183 16.510 1.00 93.31 105 GLU A N 1
ATOM 795 C CA . GLU A 1 105 ? -7.558 6.833 17.064 1.00 93.31 105 GLU A CA 1
ATOM 796 C C . GLU A 1 105 ? -7.294 5.794 15.970 1.00 93.31 105 GLU A C 1
ATOM 798 O O . GLU A 1 105 ? -7.669 5.957 14.808 1.00 93.31 105 GLU A O 1
ATOM 803 N N . TRP A 1 106 ? -6.593 4.718 16.330 1.00 92.56 106 TRP A N 1
ATOM 804 C CA . TRP A 1 106 ? -6.319 3.618 15.409 1.00 92.56 106 TRP A CA 1
ATOM 805 C C . TRP A 1 106 ? -7.510 2.667 15.347 1.00 92.56 106 TRP A C 1
ATOM 807 O O . TRP A 1 106 ? -7.978 2.175 16.373 1.00 92.56 106 TRP A O 1
ATOM 817 N N . ARG A 1 107 ? -7.956 2.364 14.128 1.00 91.62 107 ARG A N 1
ATOM 818 C CA . ARG A 1 107 ? -8.993 1.375 13.836 1.00 91.62 107 ARG A CA 1
ATOM 819 C C . ARG A 1 107 ? -8.402 0.214 13.054 1.00 91.62 107 ARG A C 1
ATOM 821 O O . ARG A 1 107 ? -7.772 0.422 12.019 1.00 91.62 107 ARG A O 1
ATOM 828 N N . ASP A 1 108 ? -8.651 -0.993 13.542 1.00 92.06 108 ASP A N 1
ATOM 829 C CA . ASP A 1 108 ? -8.314 -2.249 12.875 1.00 92.06 108 ASP A CA 1
ATOM 830 C C . ASP A 1 108 ? -9.479 -2.660 11.956 1.00 92.06 108 ASP A C 1
ATOM 832 O O . ASP A 1 108 ? -10.643 -2.627 12.362 1.00 92.06 108 ASP A O 1
ATOM 836 N N . TRP A 1 109 ? -9.174 -2.983 10.698 1.00 90.38 109 TRP A N 1
ATOM 837 C CA . TRP A 1 109 ? -10.165 -3.360 9.675 1.00 90.38 109 TRP A CA 1
ATOM 838 C C . TRP A 1 109 ? -10.359 -4.880 9.566 1.00 90.38 109 TRP A C 1
ATOM 840 O O . TRP A 1 109 ? -11.086 -5.365 8.696 1.00 90.38 109 TRP A O 1
ATOM 850 N N . GLY A 1 110 ? -9.700 -5.640 10.435 1.00 90.69 110 GLY A N 1
ATOM 851 C CA . GLY A 1 110 ? -9.582 -7.081 10.369 1.00 90.69 110 GLY A CA 1
ATOM 852 C C . GLY A 1 110 ? -8.601 -7.538 9.296 1.00 90.69 110 GLY A C 1
ATOM 853 O O . GLY A 1 110 ? -7.692 -6.819 8.861 1.00 90.69 110 GLY A O 1
ATOM 854 N N . SER A 1 111 ? -8.783 -8.786 8.883 1.00 94.25 111 SER A N 1
ATOM 855 C CA . SER A 1 111 ? -7.997 -9.393 7.820 1.00 94.25 111 SER A CA 1
ATOM 856 C C . SER A 1 111 ? -8.641 -9.098 6.471 1.00 94.25 111 SER A C 1
ATOM 858 O O . SER A 1 111 ? -9.853 -9.208 6.296 1.00 94.25 111 SER A O 1
ATOM 860 N N . CYS A 1 112 ? -7.820 -8.739 5.493 1.00 96.00 112 CYS A N 1
ATOM 861 C CA . CYS A 1 112 ? -8.219 -8.602 4.104 1.00 96.00 112 CYS A CA 1
ATOM 862 C C . CYS A 1 112 ? -7.577 -9.709 3.274 1.00 96.00 112 CYS A C 1
ATOM 864 O O . CYS A 1 112 ? -6.388 -10.000 3.417 1.00 96.00 112 CYS A O 1
ATOM 866 N N . ARG A 1 113 ? -8.360 -10.319 2.386 1.00 96.50 113 ARG A N 1
ATOM 867 C CA . ARG A 1 113 ? -7.919 -11.412 1.509 1.00 96.50 113 ARG A CA 1
ATOM 868 C C . ARG A 1 113 ? -8.190 -11.072 0.059 1.00 96.50 113 ARG A C 1
ATOM 870 O O . ARG A 1 113 ? -9.085 -10.280 -0.230 1.00 96.50 113 ARG A O 1
ATOM 877 N N . VAL A 1 114 ? -7.407 -11.663 -0.837 1.00 96.00 114 VAL A N 1
ATOM 878 C CA . VAL A 1 114 ? -7.581 -11.479 -2.281 1.00 96.00 114 VAL A CA 1
ATOM 879 C C . VAL A 1 114 ? -8.989 -11.920 -2.677 1.00 96.00 114 VAL A C 1
ATOM 881 O O . VAL A 1 114 ? -9.449 -12.990 -2.275 1.00 96.00 114 VAL A O 1
ATOM 884 N N . GLU A 1 115 ? -9.683 -11.076 -3.436 1.00 89.69 115 GLU A N 1
ATOM 885 C CA . GLU A 1 115 ? -10.953 -11.460 -4.043 1.00 89.69 115 GLU A CA 1
ATOM 886 C C . GLU A 1 115 ? -10.703 -12.527 -5.125 1.00 89.69 115 GLU A C 1
ATOM 888 O O . GLU A 1 115 ? -9.817 -12.323 -5.959 1.00 89.69 115 GLU A O 1
ATOM 893 N N . PRO A 1 116 ? -11.438 -13.653 -5.109 1.00 73.75 116 PRO A N 1
ATOM 894 C CA . PRO A 1 116 ? -11.319 -14.697 -6.124 1.00 73.75 116 PRO A CA 1
ATOM 895 C C . PRO A 1 116 ? -11.840 -14.268 -7.502 1.00 73.75 116 PRO A C 1
ATOM 897 O O . PRO A 1 116 ? -12.721 -13.377 -7.571 1.00 73.75 116 PRO A O 1
#

Radius of gyration: 23.44 Å; Cα contacts (8 Å, |Δi|>4): 212; chains: 1; bounding box: 70×52×32 Å

Foldseek 3Di:
DVVVVVVVVVVVVPPPPPPPPDDPFDKDKDDWFWKAFPLGWIKIKIWMATPVRPWIWIWIDGPVGIDIFTWDDDPAATWTDPVQAWIWGDHDQWTWIWGADPVRDIDTRHIMGTDD

Solvent-accessible surface area (backbone atoms only — not comparable to full-atom values): 6808 Å² total; per-residue (Å²): 123,70,71,68,57,55,57,60,58,60,63,65,74,68,69,76,78,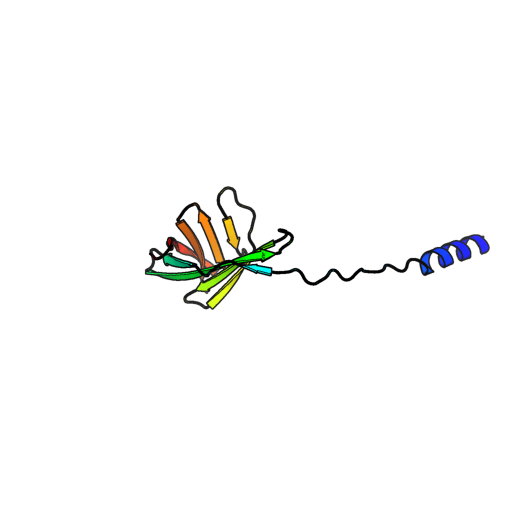75,80,73,78,73,74,80,82,52,78,44,66,63,73,76,45,50,27,40,27,69,78,69,50,62,36,39,39,31,48,35,32,35,76,86,68,83,46,45,35,36,41,35,44,45,96,87,50,78,47,79,24,44,58,50,93,58,98,70,60,53,31,25,38,72,87,74,46,42,39,45,35,39,48,91,76,39,29,43,37,38,39,44,50,98,88,67,48,81,44,76,42,50,54,23,32,70,62,131

Sequence (116 aa):
MGLVLILALIGLALFRVTVGGEAPPTVTGGDPVAYRCDNGDRVVARYYGLADGSLHFVRLSFPGGEYTLPQLLSASGARYSDEARLVWWVKGDEVRVESRDEEGEWRDWGSCRVEP

Mean predicted aligned error: 9.55 Å

Organism: NCBI:txid3029084

Nearest PDB structures (foldseek):
  4mis-assembly1_A  TM=7.811E-01  e=2.965E-04  Brucella abortus bv. 1 str. 9-941
  2zb6-assembly1_A-2  TM=4.139E-01  e=4.167E+00  Measles virus strain Edmonston-B
  3r4l-assembly1_A  TM=4.857E-01  e=3.957E+00  Homo sapiens
  3cvm-assembly2_B  TM=2.824E-01  e=1.146E+00  unclassified
  3inb-assembly1_A  TM=2.920E-01  e=4.388E+00  Measles virus strain Edmonston